Protein AF-A0A7K0K081-F1 (afdb_monomer_lite)

Foldseek 3Di:
DVVLVVLVVVVVVVVVVCVVVVVVVCPVVVVVCVVVVNDDPPPDQAEADVSLVVVLVVCVVVLVLVVSLVSLVVCVVVRHDDPSVVSNVVSVVSVVVVD

Sequence (99 aa):
MECARLQIEMEAKARRAFKREFDSIKSVTIERMRAEGEWNPGVFKLPEHHGYKRMAIVLEKEKRYGDALKVIREARRKGWNGDWDKREERIEKRLAKTK

Organism: NCBI:txid2652278

Structure (mmCIF, N/CA/C/O backbone):
data_AF-A0A7K0K081-F1
#
_entry.id   AF-A0A7K0K081-F1
#
loop_
_atom_site.group_PDB
_atom_site.id
_atom_site.type_symbol
_atom_site.label_atom_id
_atom_site.label_alt_id
_atom_site.label_comp_id
_atom_site.label_asym_id
_atom_site.label_entity_id
_atom_site.label_seq_id
_atom_site.pdbx_PDB_ins_code
_atom_site.Cartn_x
_atom_site.Cartn_y
_atom_site.Cartn_z
_atom_site.occupancy
_atom_site.B_iso_or_equiv
_atom_site.auth_seq_id
_atom_site.auth_comp_id
_atom_site.auth_asym_id
_atom_site.auth_atom_id
_atom_site.pdbx_PDB_model_num
ATOM 1 N N . MET A 1 1 ? -7.421 13.687 2.282 1.00 55.31 1 MET A N 1
ATOM 2 C CA . MET A 1 1 ? -7.776 12.522 1.432 1.00 55.31 1 MET A CA 1
ATOM 3 C C . MET A 1 1 ? -7.637 12.814 -0.063 1.00 55.31 1 MET A C 1
ATOM 5 O O . MET A 1 1 ? -7.245 11.918 -0.800 1.00 55.31 1 MET A O 1
ATOM 9 N N . GLU A 1 2 ? -7.888 14.045 -0.516 1.00 58.47 2 GLU A N 1
ATOM 10 C CA . GLU A 1 2 ? -7.784 14.440 -1.931 1.00 58.47 2 GLU A CA 1
ATOM 11 C C . GLU A 1 2 ? -6.362 14.299 -2.517 1.00 58.47 2 GLU A C 1
ATOM 13 O O . GLU A 1 2 ? -6.194 13.677 -3.560 1.00 58.47 2 GLU A O 1
ATOM 18 N N . CYS A 1 3 ? -5.315 14.708 -1.784 1.00 55.50 3 CYS A N 1
ATOM 19 C CA . CYS A 1 3 ? -3.919 14.526 -2.218 1.00 55.50 3 CYS A CA 1
ATOM 20 C C . CYS A 1 3 ? -3.509 13.057 -2.420 1.00 55.50 3 CYS A C 1
ATOM 22 O O . CYS A 1 3 ? -2.682 12.765 -3.277 1.00 55.50 3 CYS A O 1
ATOM 24 N N . ALA A 1 4 ? -4.077 12.125 -1.645 1.00 52.62 4 ALA A N 1
ATOM 25 C CA . ALA A 1 4 ? -3.786 10.698 -1.790 1.00 52.62 4 ALA A CA 1
ATOM 26 C C . ALA A 1 4 ? -4.469 10.114 -3.038 1.00 52.62 4 ALA A C 1
ATOM 28 O O . ALA A 1 4 ? -3.879 9.288 -3.725 1.00 52.62 4 ALA A O 1
ATOM 29 N N . ARG A 1 5 ? -5.677 10.591 -3.377 1.00 55.69 5 ARG A N 1
ATOM 30 C CA . ARG A 1 5 ? -6.352 10.253 -4.641 1.00 55.69 5 ARG A CA 1
ATOM 31 C C . ARG A 1 5 ? -5.616 10.817 -5.853 1.00 55.69 5 ARG A C 1
ATOM 33 O O . ARG A 1 5 ? -5.387 10.074 -6.800 1.00 55.69 5 ARG A O 1
ATOM 40 N N . LEU A 1 6 ? -5.182 12.076 -5.788 1.00 58.38 6 LEU A N 1
ATOM 41 C CA . LEU A 1 6 ? -4.362 12.699 -6.832 1.00 58.38 6 LEU A CA 1
ATOM 42 C C . LEU A 1 6 ? -3.027 11.965 -7.012 1.00 58.38 6 LEU A C 1
ATOM 44 O O . LEU A 1 6 ? -2.600 11.734 -8.140 1.00 58.38 6 LEU A O 1
ATOM 48 N N . GLN A 1 7 ? -2.401 11.519 -5.916 1.00 55.72 7 GLN A N 1
ATOM 49 C CA . GLN A 1 7 ? -1.217 10.663 -5.992 1.00 55.72 7 GLN A CA 1
ATOM 50 C C . GLN A 1 7 ? -1.502 9.357 -6.731 1.00 55.72 7 GLN A C 1
ATOM 52 O O . GLN A 1 7 ? -0.673 8.999 -7.557 1.00 55.72 7 GLN A O 1
ATOM 57 N N . ILE A 1 8 ? -2.661 8.717 -6.506 1.00 61.94 8 ILE A N 1
ATOM 58 C CA . ILE A 1 8 ? -3.068 7.478 -7.193 1.00 61.94 8 ILE A CA 1
ATOM 59 C C . ILE A 1 8 ? -3.319 7.692 -8.687 1.00 61.94 8 ILE A C 1
ATOM 61 O O . ILE A 1 8 ? -2.971 6.860 -9.522 1.00 61.94 8 ILE A O 1
ATOM 65 N N . GLU A 1 9 ? -3.902 8.827 -9.052 1.00 64.12 9 GLU A N 1
ATOM 66 C CA . GLU A 1 9 ? -4.166 9.173 -10.446 1.00 64.12 9 GLU A CA 1
ATOM 67 C C . GLU A 1 9 ? -2.871 9.453 -11.225 1.00 64.12 9 GLU A C 1
ATOM 69 O O . GLU A 1 9 ? -2.706 9.006 -12.368 1.00 64.12 9 GLU A O 1
ATOM 74 N N . MET A 1 10 ? -1.891 10.093 -10.577 1.00 61.72 10 MET A N 1
ATOM 75 C CA . MET A 1 10 ? -0.550 10.237 -11.143 1.00 61.72 10 MET A CA 1
ATOM 76 C C . MET A 1 10 ? 0.156 8.883 -11.353 1.00 61.72 10 MET A C 1
ATOM 78 O O . MET A 1 10 ? 1.000 8.783 -12.245 1.00 61.72 10 MET A O 1
ATOM 82 N N . GLU A 1 11 ? -0.218 7.817 -10.630 1.00 59.78 11 GLU A N 1
ATOM 83 C CA . GLU A 1 11 ? 0.393 6.478 -10.748 1.00 59.78 11 GLU A CA 1
ATOM 84 C C . GLU A 1 11 ? 0.190 5.842 -12.119 1.00 59.78 11 GLU A C 1
ATOM 86 O O . GLU A 1 11 ? 1.057 5.106 -12.583 1.00 59.78 11 GLU A O 1
ATOM 91 N N . ALA A 1 12 ? -0.937 6.095 -12.792 1.00 61.72 12 ALA A N 1
ATOM 92 C CA . ALA A 1 12 ? -1.177 5.537 -14.122 1.00 61.72 12 ALA A CA 1
ATOM 93 C C . ALA A 1 12 ? -0.211 6.142 -15.150 1.00 61.72 12 ALA A C 1
ATOM 95 O O . ALA A 1 12 ? 0.307 5.433 -16.019 1.00 61.72 12 ALA A O 1
ATOM 96 N N . LYS A 1 13 ? 0.067 7.444 -15.017 1.00 61.72 13 LYS A N 1
ATOM 97 C CA . LYS A 1 13 ? 1.047 8.160 -15.841 1.00 61.72 13 LYS A CA 1
ATOM 98 C C . LYS A 1 13 ? 2.473 7.749 -15.470 1.00 61.72 13 LYS A C 1
ATOM 100 O O . LYS A 1 13 ? 3.227 7.387 -16.368 1.00 61.72 13 LYS A O 1
ATOM 105 N N . ALA A 1 14 ? 2.805 7.687 -14.179 1.00 59.88 14 ALA A N 1
ATOM 106 C CA . ALA A 1 14 ? 4.118 7.259 -13.694 1.00 59.88 14 ALA A CA 1
ATOM 107 C C . ALA A 1 14 ? 4.434 5.799 -14.060 1.00 59.88 14 ALA A C 1
ATOM 109 O O . ALA A 1 14 ? 5.525 5.514 -14.536 1.00 59.88 14 ALA A O 1
ATOM 110 N N . ARG A 1 15 ? 3.470 4.872 -13.951 1.00 65.94 15 ARG A N 1
ATOM 111 C CA . ARG A 1 15 ? 3.617 3.480 -14.411 1.00 65.94 15 ARG A CA 1
ATOM 112 C C . ARG A 1 15 ? 3.883 3.411 -15.906 1.00 65.94 15 ARG A C 1
ATOM 114 O O . ARG A 1 15 ? 4.715 2.617 -16.327 1.00 65.94 15 ARG A O 1
ATOM 121 N N . ARG A 1 16 ? 3.152 4.184 -16.715 1.00 62.16 16 ARG A N 1
ATOM 122 C CA . ARG A 1 16 ? 3.355 4.207 -18.170 1.00 62.16 16 ARG A CA 1
ATOM 123 C C . ARG A 1 16 ? 4.726 4.778 -18.521 1.00 62.16 16 ARG A C 1
ATOM 125 O O . ARG A 1 16 ? 5.396 4.179 -19.348 1.00 62.16 16 ARG A O 1
ATOM 132 N N . ALA A 1 17 ? 5.145 5.866 -17.875 1.00 59.88 17 ALA A N 1
ATOM 133 C CA . ALA A 1 17 ? 6.462 6.469 -18.070 1.00 59.88 17 ALA A CA 1
ATOM 134 C C . ALA A 1 17 ? 7.588 5.511 -17.654 1.00 59.88 17 ALA A C 1
ATOM 136 O O . ALA A 1 17 ? 8.443 5.195 -18.471 1.00 59.88 17 ALA A O 1
ATOM 137 N N . PHE A 1 18 ? 7.504 4.936 -16.452 1.00 62.00 18 PHE A N 1
ATOM 138 C CA . PHE A 1 18 ? 8.502 4.002 -15.934 1.00 62.00 18 PHE A CA 1
ATOM 139 C C . PHE A 1 18 ? 8.550 2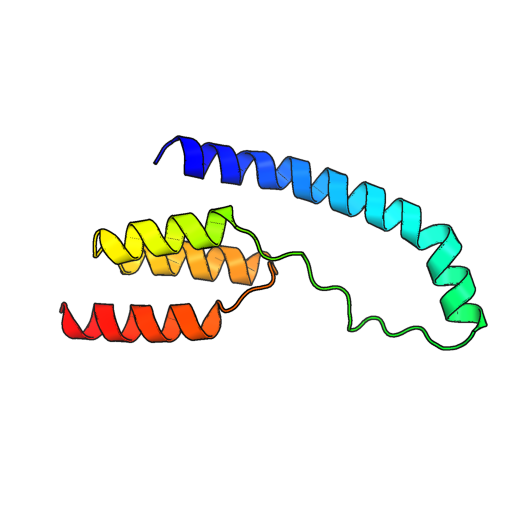.706 -16.743 1.00 62.00 18 PHE A C 1
ATOM 141 O O . PHE A 1 18 ? 9.624 2.209 -17.047 1.00 62.00 18 PHE A O 1
ATOM 148 N N . LYS A 1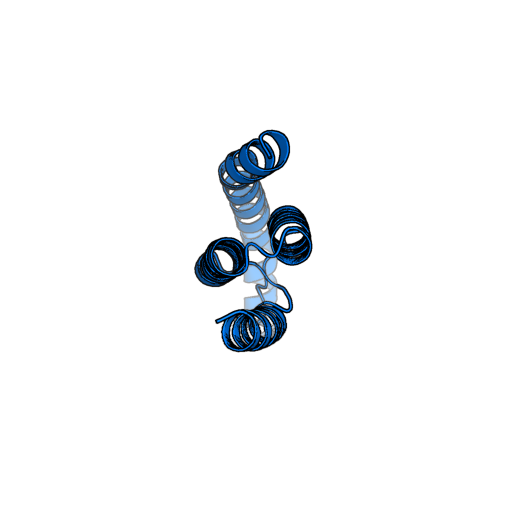 19 ? 7.394 2.172 -17.163 1.00 62.44 19 LYS A N 1
ATOM 149 C CA . LYS A 1 19 ? 7.347 1.025 -18.075 1.00 62.44 19 LYS A CA 1
ATOM 150 C C . LYS A 1 19 ? 8.008 1.364 -19.412 1.00 62.44 19 LYS A C 1
ATOM 152 O O . LYS A 1 19 ? 8.743 0.539 -19.923 1.00 62.44 19 LYS A O 1
ATOM 157 N N . ARG A 1 20 ? 7.786 2.563 -19.955 1.00 59.38 20 ARG A N 1
ATOM 158 C CA . ARG A 1 20 ? 8.336 2.994 -21.249 1.00 59.38 20 ARG A CA 1
ATOM 159 C C . ARG A 1 20 ? 9.848 3.227 -21.195 1.00 59.38 20 ARG A C 1
ATOM 161 O O . ARG A 1 20 ? 10.551 2.772 -22.088 1.00 59.38 20 ARG A O 1
ATOM 168 N N . GLU A 1 21 ? 10.346 3.872 -20.143 1.00 55.31 21 GLU A N 1
ATOM 169 C CA . GLU A 1 21 ? 11.785 4.034 -19.887 1.00 55.31 21 GLU A CA 1
ATOM 170 C C . GLU A 1 21 ? 12.457 2.683 -19.633 1.00 55.31 21 GLU A C 1
ATOM 172 O O . GLU A 1 21 ? 13.501 2.386 -20.207 1.00 55.31 21 GLU A O 1
ATOM 177 N N . PHE A 1 22 ? 11.822 1.816 -18.845 1.00 55.66 22 PHE A N 1
ATOM 178 C CA . PHE A 1 22 ? 12.331 0.480 -18.571 1.00 55.66 22 PHE A CA 1
ATOM 179 C C . PHE A 1 22 ? 12.323 -0.416 -19.818 1.00 55.66 22 PHE A C 1
ATOM 181 O O . PHE A 1 22 ? 13.306 -1.101 -20.079 1.00 55.66 22 PHE A O 1
ATOM 188 N N . ASP A 1 23 ? 11.263 -0.377 -20.630 1.00 55.50 23 ASP A N 1
ATOM 189 C CA . ASP A 1 23 ? 11.182 -1.082 -21.916 1.00 55.50 23 ASP A CA 1
ATOM 190 C C . ASP A 1 23 ? 12.235 -0.549 -22.915 1.00 55.50 23 ASP A C 1
ATOM 192 O O . ASP A 1 23 ? 12.780 -1.325 -23.696 1.00 55.50 23 ASP A O 1
ATOM 196 N N . SER A 1 24 ? 12.601 0.738 -22.837 1.00 53.84 24 SER A N 1
ATOM 197 C CA . SER A 1 24 ? 13.697 1.331 -23.619 1.00 53.84 24 SER A CA 1
ATOM 198 C C . SER A 1 24 ? 15.078 0.834 -23.164 1.00 53.84 24 SER A C 1
ATOM 200 O O . SER A 1 24 ? 15.887 0.428 -23.999 1.00 53.84 24 SER A O 1
ATOM 202 N N . ILE A 1 25 ? 15.338 0.803 -21.849 1.00 53.34 25 ILE A N 1
ATOM 203 C CA . ILE A 1 25 ? 16.589 0.300 -21.235 1.00 53.34 25 ILE A CA 1
ATOM 204 C C . ILE A 1 25 ? 16.774 -1.209 -21.490 1.00 53.34 25 ILE A C 1
ATOM 206 O O . ILE A 1 25 ? 17.896 -1.709 -21.626 1.00 53.34 25 ILE A O 1
ATOM 210 N N . LYS A 1 26 ? 15.662 -1.941 -21.600 1.00 53.59 26 LYS A N 1
ATOM 211 C CA . LYS A 1 26 ? 15.621 -3.383 -21.850 1.00 53.59 26 LYS A CA 1
ATOM 212 C C . LYS A 1 26 ? 16.126 -3.816 -23.223 1.00 53.59 26 LYS A C 1
ATOM 214 O O . LYS A 1 26 ? 16.554 -4.956 -23.322 1.00 53.59 26 LYS A O 1
ATOM 219 N N . SER A 1 27 ? 16.098 -2.979 -24.258 1.00 50.75 27 SER A N 1
ATOM 220 C CA . SER A 1 27 ? 16.496 -3.419 -25.608 1.00 50.75 27 SER A CA 1
ATOM 221 C C . SER A 1 27 ? 17.981 -3.800 -25.679 1.00 50.75 27 SER A C 1
ATOM 223 O O . SER A 1 27 ? 18.314 -4.935 -25.996 1.00 50.75 27 SER A O 1
ATOM 225 N N . VAL A 1 28 ? 18.867 -2.901 -25.255 1.00 52.47 28 VAL A N 1
ATOM 226 C CA . VAL A 1 28 ? 20.323 -3.115 -25.327 1.00 52.47 28 VAL A CA 1
ATOM 227 C C . VAL A 1 28 ? 20.826 -4.051 -24.218 1.00 52.47 28 VAL A C 1
ATOM 229 O O . VAL A 1 28 ? 21.751 -4.835 -24.415 1.00 52.47 28 VAL A O 1
ATOM 232 N N . THR A 1 29 ? 20.201 -4.008 -23.038 1.00 52.81 29 THR A N 1
ATOM 233 C CA . THR A 1 29 ? 20.691 -4.735 -21.854 1.00 52.81 29 THR A CA 1
ATOM 234 C C . THR A 1 29 ? 20.211 -6.191 -21.815 1.00 52.81 29 THR A C 1
ATOM 236 O O . THR A 1 29 ? 20.966 -7.068 -21.401 1.00 52.81 29 THR A O 1
ATOM 239 N N . ILE A 1 30 ? 18.986 -6.488 -22.282 1.00 55.00 30 ILE A N 1
ATOM 240 C CA . ILE A 1 30 ? 18.472 -7.870 -22.331 1.00 55.00 30 ILE A CA 1
ATOM 241 C C . ILE A 1 30 ? 19.186 -8.687 -23.406 1.00 55.00 30 ILE A C 1
ATOM 243 O O . ILE A 1 30 ? 19.439 -9.863 -23.170 1.00 55.00 30 ILE A O 1
ATOM 247 N N . GLU A 1 31 ? 19.511 -8.109 -24.564 1.00 60.84 31 GLU A N 1
ATOM 248 C CA . GLU A 1 31 ? 20.266 -8.825 -25.603 1.00 60.84 31 GLU A CA 1
ATOM 249 C C . GLU A 1 31 ? 21.640 -9.262 -25.089 1.00 60.84 31 GLU A C 1
ATOM 251 O O . GLU A 1 31 ? 22.020 -10.419 -25.262 1.00 60.84 31 GLU A O 1
ATOM 256 N N . ARG A 1 32 ? 22.322 -8.381 -24.350 1.00 59.50 32 ARG A N 1
ATOM 257 C CA . ARG A 1 32 ? 23.598 -8.684 -23.698 1.00 59.50 32 ARG A CA 1
ATOM 258 C C . ARG A 1 32 ? 23.465 -9.749 -22.603 1.00 59.50 32 ARG A C 1
ATOM 260 O O . ARG A 1 32 ? 24.193 -10.731 -22.626 1.00 59.50 32 ARG A O 1
ATOM 267 N N . MET A 1 33 ? 22.477 -9.625 -21.713 1.00 62.16 33 MET A N 1
ATOM 268 C CA . MET A 1 33 ? 22.211 -10.616 -20.654 1.00 62.16 33 MET A CA 1
ATOM 269 C C . MET A 1 33 ? 21.764 -11.983 -21.200 1.00 62.16 33 MET A C 1
ATOM 271 O O . MET A 1 33 ? 22.058 -13.014 -20.601 1.00 62.16 33 MET A O 1
ATOM 275 N N . ARG A 1 34 ? 21.049 -12.016 -22.336 1.00 60.38 34 ARG A N 1
ATOM 276 C CA . ARG A 1 34 ? 20.715 -13.258 -23.056 1.00 60.38 34 ARG A CA 1
ATOM 277 C C . ARG A 1 34 ? 21.957 -13.898 -23.670 1.00 60.38 34 ARG A C 1
ATOM 279 O O . ARG A 1 34 ? 22.070 -15.116 -23.617 1.00 60.38 34 ARG A O 1
ATOM 286 N N . ALA A 1 35 ? 22.864 -13.094 -24.229 1.00 65.31 35 ALA A N 1
ATOM 287 C CA . ALA A 1 35 ? 24.131 -13.569 -24.783 1.00 65.31 35 ALA A CA 1
ATOM 288 C C . ALA A 1 35 ? 25.084 -14.101 -23.697 1.00 65.31 35 ALA A C 1
ATOM 290 O O . ALA A 1 35 ? 25.778 -15.085 -23.924 1.00 65.31 35 ALA A O 1
ATOM 291 N N . GLU A 1 36 ? 25.075 -13.490 -22.511 1.00 69.12 36 GLU A N 1
ATOM 292 C CA . GLU A 1 36 ? 25.889 -13.883 -21.350 1.00 69.12 36 GLU A CA 1
ATOM 293 C C . GLU A 1 36 ? 25.248 -15.022 -20.520 1.00 69.12 36 GLU A C 1
ATOM 295 O O . GLU A 1 36 ? 25.867 -15.541 -19.597 1.00 69.12 36 GLU A O 1
ATOM 300 N N . GLY A 1 37 ? 24.028 -15.465 -20.859 1.00 61.16 37 GLY A N 1
ATOM 301 C CA . GLY A 1 37 ? 23.359 -16.612 -20.223 1.00 61.16 37 GLY A CA 1
ATOM 302 C C . GLY A 1 37 ? 22.753 -16.342 -18.838 1.00 61.16 37 GLY A C 1
ATOM 303 O O . GLY A 1 37 ? 22.181 -17.247 -18.234 1.00 61.16 37 GLY A O 1
ATOM 304 N N . GLU A 1 38 ? 22.805 -15.103 -18.348 1.00 55.91 38 GLU A N 1
ATOM 305 C CA . GLU A 1 38 ? 22.350 -14.699 -17.007 1.00 55.91 38 GLU A CA 1
ATOM 306 C C . GLU A 1 38 ? 20.930 -14.096 -16.991 1.00 55.91 38 GLU A C 1
ATOM 308 O O . GLU A 1 38 ? 20.566 -13.303 -16.117 1.00 55.91 38 GLU A O 1
ATOM 313 N N . TRP A 1 39 ? 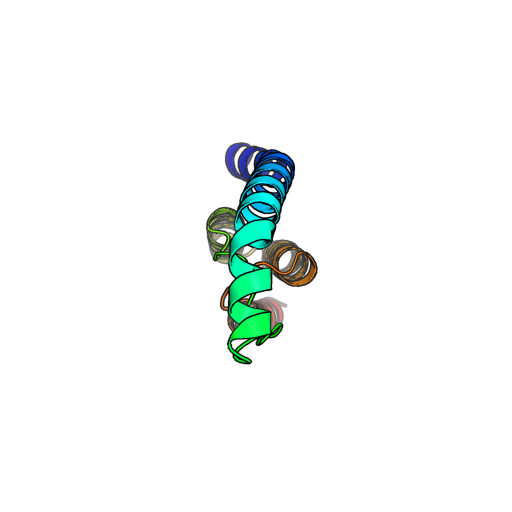20.078 -14.434 -17.962 1.00 53.00 39 TRP A N 1
ATOM 314 C CA . TRP A 1 39 ? 18.720 -13.893 -17.983 1.00 53.00 39 TRP A CA 1
ATOM 315 C C . TRP A 1 39 ? 17.816 -14.580 -16.949 1.00 53.00 39 TRP A C 1
ATOM 317 O O . TRP A 1 39 ? 17.301 -15.674 -17.177 1.00 53.00 39 TRP A O 1
ATOM 327 N N . ASN A 1 40 ? 17.555 -13.893 -15.833 1.00 56.84 40 ASN A N 1
ATOM 328 C CA . ASN A 1 40 ? 16.518 -14.276 -14.876 1.00 56.84 40 ASN A CA 1
ATOM 329 C C . ASN A 1 40 ? 15.289 -13.343 -14.986 1.00 56.84 40 ASN A C 1
ATOM 331 O O . ASN A 1 40 ? 15.303 -12.233 -14.443 1.00 56.84 40 ASN A O 1
ATOM 335 N N . PRO A 1 41 ? 14.183 -13.774 -15.624 1.00 53.25 41 PRO A N 1
ATOM 336 C CA . PRO A 1 41 ? 12.946 -12.989 -15.700 1.00 53.25 41 PRO 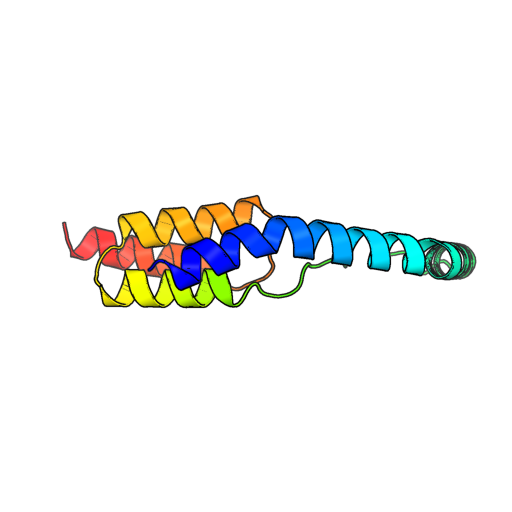A CA 1
ATOM 337 C C . PRO A 1 41 ? 12.286 -12.744 -14.337 1.00 53.25 41 PRO A C 1
ATOM 339 O O . PRO A 1 41 ? 11.395 -11.900 -14.232 1.00 53.25 41 PRO A O 1
ATOM 342 N N . GLY A 1 42 ? 12.698 -13.474 -13.296 1.00 52.91 42 GLY A N 1
ATOM 343 C CA . GLY A 1 42 ? 12.063 -13.490 -11.981 1.00 52.91 42 GLY A CA 1
ATOM 344 C C . GLY A 1 42 ? 12.333 -12.279 -11.083 1.00 52.91 42 GLY A C 1
ATOM 345 O O . GLY A 1 42 ? 11.768 -12.215 -9.993 1.00 52.91 42 GLY A O 1
ATOM 346 N N . VAL A 1 43 ? 13.165 -11.313 -11.492 1.00 54.59 43 VAL A N 1
ATOM 347 C CA . VAL A 1 43 ? 13.616 -10.220 -10.598 1.00 54.59 43 VAL A CA 1
ATOM 348 C C . VAL A 1 43 ? 13.080 -8.836 -10.986 1.00 54.59 43 VAL A C 1
ATOM 350 O O . VAL A 1 43 ? 13.562 -7.822 -10.488 1.00 54.59 43 VAL A O 1
ATOM 353 N N . PHE A 1 44 ? 12.043 -8.739 -11.827 1.00 55.25 44 PHE A N 1
ATOM 354 C CA . PHE A 1 44 ? 11.366 -7.452 -12.018 1.00 55.25 44 PHE A CA 1
ATOM 355 C C . PHE A 1 44 ? 10.337 -7.204 -10.910 1.00 55.25 44 PHE A C 1
ATOM 357 O O . PHE A 1 44 ? 9.182 -7.622 -11.003 1.00 55.25 44 PHE A O 1
ATOM 364 N N . LYS A 1 45 ? 10.755 -6.504 -9.851 1.00 63.84 45 LYS A N 1
ATOM 365 C CA . LYS A 1 45 ? 9.858 -5.991 -8.808 1.00 63.84 45 LYS A CA 1
ATOM 366 C C . LYS A 1 45 ? 9.666 -4.493 -9.018 1.00 63.84 45 LYS A C 1
ATOM 368 O O . LYS A 1 45 ? 10.641 -3.748 -9.052 1.00 63.84 45 LYS A O 1
ATOM 373 N N . LEU A 1 46 ? 8.414 -4.047 -9.146 1.00 68.62 46 LEU A N 1
ATOM 374 C CA . LEU A 1 46 ? 8.104 -2.614 -9.105 1.00 68.62 46 LEU A CA 1
ATOM 375 C C . LEU A 1 46 ? 8.616 -2.014 -7.782 1.00 68.62 46 LEU A C 1
ATOM 377 O O . LEU A 1 46 ? 8.677 -2.733 -6.785 1.00 68.62 46 LEU A O 1
ATOM 381 N N . PRO A 1 47 ? 8.975 -0.723 -7.724 1.00 73.62 47 PRO A N 1
ATOM 382 C CA . PRO A 1 47 ? 9.329 -0.092 -6.456 1.00 73.62 47 PRO A CA 1
ATOM 383 C C . PRO A 1 47 ? 8.155 -0.135 -5.462 1.00 73.62 47 PRO A C 1
ATOM 385 O O . PRO A 1 47 ? 6.997 -0.336 -5.841 1.00 73.62 47 PRO A O 1
ATOM 388 N N . GLU A 1 48 ? 8.446 0.049 -4.173 1.00 70.81 48 GLU A N 1
ATOM 389 C CA . GLU A 1 48 ? 7.396 0.180 -3.161 1.00 70.81 48 GLU A CA 1
ATOM 390 C C . GLU A 1 48 ? 6.585 1.459 -3.410 1.00 70.81 48 GLU A C 1
ATOM 392 O O . GLU A 1 48 ? 7.140 2.551 -3.545 1.00 70.81 48 GLU A O 1
ATOM 397 N N . HIS A 1 49 ? 5.255 1.345 -3.456 1.00 76.19 49 HIS A N 1
ATOM 398 C CA . HIS A 1 49 ? 4.409 2.511 -3.690 1.00 76.19 49 HIS A CA 1
ATOM 399 C C . HIS A 1 49 ? 4.096 3.253 -2.384 1.00 76.19 49 HIS A C 1
ATOM 401 O O . HIS A 1 49 ? 3.150 2.921 -1.658 1.00 76.19 49 HIS A O 1
ATOM 407 N N . HIS A 1 50 ? 4.872 4.299 -2.087 1.00 75.06 50 HIS A N 1
ATOM 408 C CA . HIS A 1 50 ? 4.728 5.085 -0.856 1.00 75.06 50 HIS A CA 1
ATOM 409 C C . HIS A 1 50 ? 3.320 5.676 -0.660 1.00 75.06 50 HIS A C 1
ATOM 411 O O . HIS A 1 50 ? 2.866 5.777 0.481 1.00 75.06 50 HIS A O 1
ATOM 417 N N . GLY A 1 51 ? 2.602 6.020 -1.736 1.00 76.38 51 GLY A N 1
ATOM 418 C CA . GLY A 1 51 ? 1.223 6.523 -1.662 1.00 76.38 51 GLY A CA 1
ATOM 419 C C . GLY A 1 51 ? 0.248 5.495 -1.078 1.00 76.38 51 GLY A C 1
ATOM 420 O O . GLY A 1 51 ? -0.463 5.794 -0.116 1.00 76.38 51 GLY A O 1
ATOM 421 N N . TYR A 1 52 ? 0.298 4.251 -1.571 1.00 81.62 52 TYR A N 1
ATOM 422 C CA . TYR A 1 52 ? -0.516 3.140 -1.062 1.00 81.62 52 TYR A CA 1
ATOM 423 C C . TYR A 1 52 ? -0.218 2.863 0.411 1.00 81.62 52 TYR A C 1
ATOM 425 O O . TYR A 1 52 ? -1.131 2.729 1.227 1.00 81.62 52 TYR A O 1
ATOM 433 N N . LYS A 1 53 ? 1.068 2.861 0.775 1.00 82.44 53 LYS A N 1
ATOM 434 C CA . LYS A 1 53 ? 1.515 2.676 2.158 1.00 82.44 53 LYS A CA 1
ATOM 435 C C . LYS A 1 53 ? 1.018 3.778 3.086 1.00 82.44 53 LYS A C 1
ATOM 437 O O . LYS A 1 53 ? 0.483 3.473 4.151 1.00 82.44 53 LYS A O 1
ATOM 442 N N . ARG A 1 54 ? 1.165 5.050 2.701 1.00 83.88 54 ARG A N 1
ATOM 443 C CA . ARG A 1 54 ? 0.692 6.184 3.512 1.00 83.88 54 ARG A CA 1
ATOM 444 C C . ARG A 1 54 ? -0.824 6.164 3.656 1.00 83.88 54 ARG A C 1
ATOM 446 O O . ARG A 1 54 ? -1.309 6.349 4.768 1.00 83.88 54 ARG A O 1
ATOM 453 N N . MET A 1 55 ? -1.560 5.881 2.582 1.00 85.19 55 MET A N 1
ATOM 454 C CA . MET A 1 55 ? -3.019 5.809 2.633 1.00 85.19 55 MET A CA 1
ATOM 455 C C . MET A 1 55 ? -3.502 4.666 3.533 1.00 85.19 55 MET A C 1
ATOM 457 O O . MET A 1 55 ? -4.364 4.889 4.379 1.00 85.19 55 MET A O 1
ATOM 461 N N . ALA A 1 56 ? -2.892 3.481 3.437 1.00 86.50 56 ALA A N 1
ATOM 462 C CA . ALA A 1 56 ? -3.191 2.371 4.339 1.00 86.50 56 ALA A CA 1
ATOM 463 C C . ALA A 1 56 ? -2.914 2.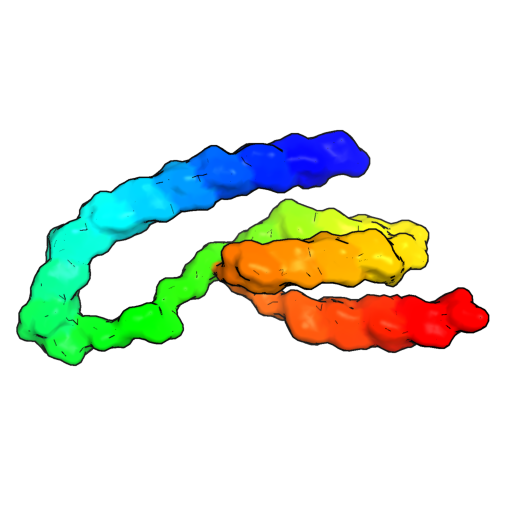727 5.814 1.00 86.50 56 ALA A C 1
ATOM 465 O O . ALA A 1 56 ? -3.740 2.432 6.672 1.00 86.50 56 ALA A O 1
ATOM 466 N N . ILE A 1 57 ? -1.799 3.412 6.113 1.00 86.81 57 ILE A N 1
ATOM 467 C CA . ILE A 1 57 ? -1.464 3.864 7.479 1.00 86.81 57 ILE A CA 1
ATOM 468 C C . ILE A 1 57 ? -2.494 4.867 8.011 1.00 86.81 57 ILE A C 1
ATOM 470 O O . ILE A 1 57 ? -2.894 4.767 9.169 1.00 86.81 57 ILE A O 1
ATOM 474 N N . VAL A 1 58 ? -2.911 5.839 7.196 1.00 87.75 58 VAL A N 1
ATOM 475 C CA . VAL A 1 58 ? -3.912 6.841 7.600 1.00 87.75 58 VAL A CA 1
ATOM 476 C C . VAL A 1 58 ? -5.249 6.166 7.900 1.00 87.75 58 VAL A C 1
ATOM 478 O O . VAL A 1 58 ? -5.794 6.367 8.980 1.00 87.75 58 VAL A O 1
ATOM 481 N N . LEU A 1 59 ? -5.725 5.291 7.012 1.00 87.75 59 LEU A N 1
ATOM 482 C CA . LEU A 1 59 ? -6.978 4.557 7.211 1.00 87.75 59 LEU A CA 1
ATOM 483 C C . LEU A 1 59 ? -6.920 3.624 8.433 1.00 87.75 59 LEU A C 1
ATOM 485 O O . LEU A 1 59 ? -7.897 3.512 9.170 1.00 87.75 59 LEU A O 1
ATOM 489 N N . GLU A 1 60 ? -5.768 2.996 8.695 1.00 87.50 60 GLU A N 1
ATOM 490 C CA . GLU A 1 60 ? -5.542 2.185 9.900 1.00 87.50 60 GLU A CA 1
ATOM 491 C C . GLU A 1 60 ? -5.589 3.040 11.183 1.00 87.50 60 GLU A C 1
ATOM 493 O O . GLU A 1 60 ? -6.164 2.601 12.182 1.00 87.50 60 GLU A O 1
ATOM 498 N N . LYS A 1 61 ? -5.031 4.262 11.160 1.00 87.56 61 LYS A N 1
ATOM 499 C CA . LYS A 1 61 ? -5.099 5.229 12.275 1.00 87.56 61 LYS A CA 1
ATOM 500 C C . LYS A 1 61 ? -6.516 5.756 12.509 1.00 87.56 61 LYS A C 1
ATOM 502 O O . LYS A 1 61 ? -6.919 5.903 13.657 1.00 87.56 61 LYS A O 1
ATOM 507 N N . GLU A 1 62 ? -7.281 5.972 11.443 1.00 89.88 62 GLU A N 1
ATOM 508 C CA . GLU A 1 62 ? -8.697 6.362 11.496 1.00 89.88 62 GLU A CA 1
ATOM 509 C C . GLU A 1 62 ? -9.630 5.198 11.890 1.00 89.88 62 GLU A C 1
ATOM 511 O O . GLU A 1 62 ? -10.845 5.366 11.907 1.00 89.88 62 GLU A O 1
ATOM 516 N N . LYS A 1 63 ? -9.089 4.004 12.192 1.00 90.19 63 LYS A N 1
ATOM 517 C CA . LYS A 1 63 ? -9.846 2.766 12.476 1.00 90.19 63 LYS A CA 1
ATOM 518 C C . LYS A 1 63 ? -10.780 2.331 11.337 1.00 90.19 63 LYS A C 1
ATOM 520 O O . LYS A 1 63 ? -11.654 1.485 11.515 1.00 90.19 63 LYS A O 1
ATOM 525 N N . ARG A 1 64 ? -10.558 2.841 10.125 1.00 89.38 64 ARG A N 1
ATOM 526 C CA . ARG A 1 64 ? -11.294 2.486 8.906 1.00 89.38 64 ARG A CA 1
ATOM 527 C C . ARG A 1 64 ? -10.684 1.247 8.261 1.00 89.38 64 ARG A C 1
ATOM 529 O O . ARG A 1 64 ? -10.203 1.274 7.127 1.00 89.38 64 ARG A O 1
ATOM 536 N N . TYR A 1 65 ? -10.688 0.142 8.998 1.00 90.25 65 TYR A N 1
ATOM 537 C CA . TYR A 1 65 ? -9.986 -1.083 8.609 1.00 90.25 65 TYR A CA 1
ATOM 538 C C . TYR A 1 65 ? -10.484 -1.670 7.278 1.00 90.25 65 TYR A C 1
ATOM 540 O O . TYR A 1 65 ? -9.677 -2.129 6.473 1.00 90.25 65 TYR A O 1
ATOM 548 N N . GLY A 1 66 ? -11.789 -1.585 6.995 1.00 88.50 66 GLY A N 1
ATOM 549 C CA . GLY A 1 66 ? -12.354 -2.046 5.722 1.00 88.50 66 GLY A CA 1
ATOM 550 C C . GLY A 1 66 ? -11.830 -1.274 4.507 1.00 88.50 66 GLY A C 1
ATOM 551 O O . GLY A 1 66 ? -11.524 -1.871 3.475 1.00 88.50 66 GLY A O 1
ATOM 552 N N . ASP A 1 67 ? -11.660 0.043 4.631 1.00 86.94 67 ASP A N 1
ATOM 553 C CA . ASP A 1 67 ? -11.101 0.861 3.552 1.00 86.94 67 ASP A CA 1
ATOM 554 C C . ASP A 1 67 ? -9.592 0.640 3.412 1.00 86.94 67 ASP A C 1
ATOM 556 O O . ASP A 1 67 ? -9.087 0.555 2.294 1.00 86.94 67 ASP A O 1
ATOM 560 N N . ALA A 1 68 ? -8.874 0.457 4.524 1.00 89.31 68 ALA A N 1
ATOM 561 C CA . ALA A 1 68 ? -7.451 0.128 4.493 1.00 89.31 68 ALA A CA 1
ATOM 562 C C . ALA A 1 68 ? -7.176 -1.202 3.758 1.00 89.31 68 ALA A C 1
ATOM 564 O O . ALA A 1 68 ? -6.224 -1.293 2.982 1.00 89.31 68 ALA A O 1
ATOM 565 N N . LEU A 1 69 ? -8.045 -2.207 3.929 1.00 92.06 69 LEU A N 1
ATOM 566 C CA . LEU A 1 69 ? -7.956 -3.479 3.203 1.00 92.06 69 LEU A CA 1
ATOM 567 C C . LEU A 1 69 ? -8.155 -3.313 1.696 1.00 92.06 69 LEU A C 1
ATOM 569 O O . LEU A 1 69 ? -7.400 -3.894 0.918 1.00 92.06 69 LEU A O 1
ATOM 573 N N . LYS A 1 70 ? -9.125 -2.495 1.265 1.00 91.00 70 LYS A N 1
ATOM 574 C CA . LYS A 1 70 ? -9.339 -2.213 -0.168 1.00 91.00 70 LYS A CA 1
ATOM 575 C C . LYS A 1 70 ? -8.074 -1.641 -0.810 1.00 91.00 70 LYS A C 1
ATOM 577 O O . LYS A 1 70 ? -7.673 -2.089 -1.880 1.00 91.00 70 LYS A O 1
ATOM 582 N N . VAL A 1 71 ? -7.423 -0.709 -0.119 1.00 88.31 71 VAL A N 1
ATOM 583 C CA . VAL A 1 71 ? -6.190 -0.044 -0.561 1.00 88.31 71 VAL A CA 1
ATOM 584 C C . VAL A 1 71 ? -5.026 -1.026 -0.700 1.00 88.31 71 VAL A C 1
ATOM 586 O O . VAL A 1 71 ? -4.340 -1.029 -1.721 1.00 88.31 71 VAL A O 1
ATOM 589 N N . ILE A 1 72 ? -4.815 -1.887 0.297 1.00 89.88 72 ILE A N 1
ATOM 590 C CA . ILE A 1 72 ? -3.736 -2.888 0.279 1.00 89.88 72 ILE A CA 1
ATOM 591 C C . ILE A 1 72 ? -3.972 -3.931 -0.816 1.00 89.88 72 ILE A C 1
ATOM 593 O O . ILE A 1 72 ? -3.058 -4.250 -1.578 1.00 89.88 72 ILE A O 1
ATOM 597 N N . ARG A 1 73 ? -5.209 -4.424 -0.948 1.00 90.31 73 ARG A N 1
ATOM 598 C CA . ARG A 1 73 ? -5.581 -5.384 -1.997 1.00 90.31 73 ARG A CA 1
ATOM 599 C C . ARG A 1 73 ? -5.414 -4.786 -3.388 1.00 90.31 73 ARG A C 1
ATOM 601 O O . ARG A 1 73 ? -4.959 -5.479 -4.296 1.00 90.31 73 ARG A O 1
ATOM 608 N N . GLU A 1 74 ? -5.735 -3.506 -3.563 1.00 86.75 74 GLU A N 1
ATOM 609 C CA . GLU A 1 74 ? -5.502 -2.805 -4.823 1.00 86.75 74 GLU A CA 1
ATOM 610 C C . GLU A 1 74 ? -4.005 -2.687 -5.139 1.00 86.75 74 GLU A C 1
ATOM 612 O O . GLU A 1 74 ? -3.607 -2.989 -6.266 1.00 86.75 74 GLU A O 1
ATOM 617 N N . ALA A 1 75 ? -3.174 -2.324 -4.154 1.00 85.31 75 ALA A N 1
ATOM 618 C CA . ALA A 1 75 ? -1.723 -2.245 -4.316 1.00 85.31 75 ALA A CA 1
ATOM 619 C C . ALA A 1 75 ? -1.122 -3.592 -4.749 1.00 85.31 75 ALA A C 1
ATOM 621 O O . ALA A 1 75 ? -0.378 -3.658 -5.733 1.00 85.31 75 ALA A O 1
ATOM 622 N N . ARG A 1 76 ? -1.524 -4.676 -4.068 1.00 84.56 76 ARG A N 1
ATOM 623 C CA . ARG A 1 76 ? -1.106 -6.048 -4.380 1.00 84.56 76 ARG A CA 1
ATOM 624 C C . ARG A 1 76 ? -1.575 -6.486 -5.762 1.00 84.56 76 ARG A C 1
ATOM 626 O O . ARG A 1 76 ? -0.770 -6.976 -6.544 1.00 84.56 76 ARG A O 1
ATOM 633 N N . ARG A 1 77 ? -2.849 -6.264 -6.106 1.00 84.69 77 ARG A N 1
ATOM 634 C CA . ARG A 1 77 ? -3.399 -6.593 -7.436 1.00 84.69 77 ARG A CA 1
ATOM 635 C C . ARG A 1 77 ? -2.669 -5.848 -8.551 1.00 84.69 77 ARG A C 1
ATOM 637 O O . ARG A 1 77 ? -2.486 -6.384 -9.638 1.00 84.69 77 ARG A O 1
ATOM 644 N N . LYS A 1 78 ? -2.248 -4.609 -8.293 1.00 79.56 78 LYS A N 1
ATOM 645 C CA . LYS A 1 78 ? -1.429 -3.835 -9.227 1.00 79.56 78 LYS A CA 1
ATOM 646 C C . LYS A 1 78 ? 0.017 -4.351 -9.296 1.00 79.56 78 LYS A C 1
ATOM 648 O O . LYS A 1 78 ? 0.714 -3.967 -10.225 1.00 79.56 78 LYS A O 1
ATOM 653 N N . GLY A 1 79 ? 0.469 -5.227 -8.404 1.00 80.31 79 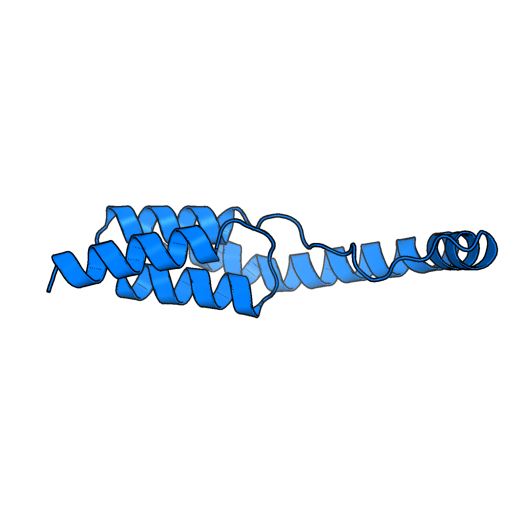GLY A N 1
ATOM 654 C CA . GLY A 1 79 ? 1.825 -5.784 -8.420 1.00 80.31 79 GLY A CA 1
ATOM 655 C C . GLY A 1 79 ? 2.881 -4.827 -7.869 1.00 80.31 79 GLY A C 1
ATOM 656 O O . GLY A 1 79 ? 4.063 -4.975 -8.173 1.00 80.31 79 GLY A O 1
ATOM 657 N N . TRP A 1 80 ? 2.470 -3.819 -7.092 1.00 82.44 80 TRP A N 1
ATOM 658 C CA . TRP A 1 80 ? 3.422 -2.992 -6.358 1.00 82.44 80 TRP A CA 1
ATOM 659 C C . TRP A 1 80 ? 4.160 -3.855 -5.338 1.00 82.44 80 TRP A C 1
ATOM 661 O O . TRP A 1 80 ? 3.554 -4.707 -4.692 1.00 82.44 80 TRP A O 1
ATOM 671 N N . ASN A 1 81 ? 5.457 -3.628 -5.165 1.00 79.12 81 ASN A N 1
ATOM 672 C CA . ASN A 1 81 ? 6.217 -4.301 -4.118 1.00 79.12 81 ASN A CA 1
ATOM 673 C C . ASN A 1 81 ? 5.896 -3.685 -2.746 1.00 79.12 81 ASN A C 1
ATOM 675 O O . ASN A 1 81 ? 5.459 -2.535 -2.673 1.00 79.12 81 ASN A O 1
ATOM 679 N N . GLY A 1 82 ? 6.086 -4.442 -1.667 1.00 81.31 82 GLY A N 1
ATOM 680 C CA . GLY A 1 82 ? 5.808 -3.991 -0.302 1.00 81.31 82 GLY A CA 1
ATOM 681 C C . GLY A 1 82 ? 5.407 -5.123 0.643 1.00 81.31 82 GLY A C 1
ATOM 682 O O . GLY A 1 82 ? 5.178 -6.257 0.231 1.00 81.31 82 GLY A O 1
ATOM 683 N N . ASP A 1 83 ? 5.292 -4.803 1.932 1.00 86.06 83 ASP A N 1
ATOM 684 C CA . ASP A 1 83 ? 4.893 -5.719 3.008 1.00 86.06 83 ASP A CA 1
ATOM 685 C C . ASP A 1 83 ? 3.364 -5.929 3.078 1.00 86.06 83 ASP A C 1
ATOM 687 O O . ASP A 1 83 ? 2.780 -5.965 4.163 1.00 86.06 83 ASP A O 1
ATOM 691 N N . TRP A 1 84 ? 2.698 -6.037 1.922 1.00 89.06 84 TRP A N 1
ATOM 692 C CA . TRP A 1 84 ? 1.234 -6.009 1.809 1.00 89.06 84 TRP A CA 1
ATOM 693 C C . TRP A 1 84 ? 0.546 -7.134 2.577 1.00 89.06 84 TRP A C 1
ATOM 695 O O . TRP A 1 84 ? -0.397 -6.852 3.310 1.00 89.06 84 TRP A O 1
ATOM 705 N N . ASP A 1 85 ? 1.046 -8.366 2.483 1.00 88.06 85 ASP A N 1
ATOM 706 C CA . ASP A 1 85 ? 0.428 -9.519 3.150 1.00 88.06 85 ASP A CA 1
ATOM 707 C C . ASP A 1 85 ? 0.516 -9.395 4.680 1.00 88.06 85 ASP A C 1
ATOM 709 O O . ASP A 1 85 ? -0.473 -9.576 5.388 1.00 88.06 85 ASP A O 1
ATOM 713 N N . LYS A 1 86 ? 1.668 -8.943 5.201 1.00 90.31 86 LYS A N 1
ATOM 714 C CA . LYS A 1 86 ? 1.843 -8.655 6.638 1.00 90.31 86 LYS A CA 1
ATOM 715 C C . LYS A 1 86 ? 0.906 -7.543 7.119 1.00 90.31 86 LYS A C 1
ATOM 717 O O . LYS A 1 86 ? 0.448 -7.556 8.263 1.00 90.31 86 LYS A O 1
ATOM 722 N N . ARG A 1 87 ? 0.645 -6.538 6.275 1.00 89.31 87 ARG A N 1
ATOM 723 C CA . ARG A 1 87 ? -0.298 -5.455 6.596 1.00 89.31 87 ARG A CA 1
ATOM 724 C C . ARG A 1 87 ? -1.745 -5.932 6.551 1.00 89.31 87 ARG A C 1
ATOM 726 O O . ARG A 1 87 ? -2.500 -5.551 7.440 1.00 89.31 87 ARG A O 1
ATOM 733 N N . GLU A 1 88 ? -2.116 -6.735 5.557 1.00 92.62 88 GLU A N 1
ATOM 734 C CA . GLU A 1 88 ? -3.456 -7.316 5.434 1.00 92.62 88 GLU A CA 1
ATOM 735 C C . GLU A 1 88 ? -3.796 -8.127 6.687 1.00 92.62 88 GLU A C 1
ATOM 737 O O . GLU A 1 88 ? -4.760 -7.790 7.372 1.00 92.62 88 GLU A O 1
ATOM 742 N N . GLU A 1 89 ? -2.928 -9.062 7.085 1.00 93.81 89 GLU A N 1
ATOM 743 C CA . GLU A 1 89 ? -3.128 -9.885 8.284 1.00 93.81 89 GLU A CA 1
ATOM 744 C C . GLU A 1 89 ? -3.299 -9.031 9.555 1.00 93.81 89 GLU A C 1
ATOM 746 O O . GLU A 1 89 ? -4.187 -9.266 10.381 1.00 93.81 89 GLU A O 1
ATOM 751 N N . ARG A 1 90 ? -2.469 -7.990 9.725 1.00 91.62 90 ARG A N 1
ATOM 752 C CA . ARG A 1 90 ? -2.573 -7.085 10.879 1.00 91.62 90 ARG A CA 1
ATOM 753 C C . ARG A 1 90 ? -3.914 -6.353 10.910 1.00 91.62 90 ARG A C 1
ATOM 755 O O . ARG A 1 90 ? -4.494 -6.197 11.987 1.00 91.62 90 ARG A O 1
ATOM 762 N N . ILE A 1 91 ? -4.382 -5.865 9.764 1.00 91.62 91 ILE A N 1
ATOM 763 C CA . ILE A 1 91 ? -5.624 -5.093 9.673 1.00 91.62 91 ILE A CA 1
ATOM 764 C C . ILE A 1 91 ? -6.840 -6.002 9.839 1.00 91.62 91 ILE A C 1
ATOM 766 O O . ILE A 1 91 ? -7.772 -5.617 10.542 1.00 91.62 91 ILE A O 1
ATOM 770 N N . GLU A 1 92 ? -6.812 -7.216 9.292 1.00 91.69 92 GLU A N 1
ATOM 771 C CA . GLU A 1 92 ? -7.859 -8.222 9.503 1.00 91.69 92 GLU A CA 1
ATOM 772 C C . GLU A 1 92 ? -8.003 -8.576 10.988 1.00 91.69 92 GLU A C 1
ATOM 774 O O . GLU A 1 92 ? -9.112 -8.536 11.524 1.00 91.69 92 GLU A O 1
ATOM 779 N N . LYS A 1 93 ? -6.887 -8.789 11.703 1.00 92.31 93 LYS A N 1
ATOM 780 C CA . LYS A 1 93 ? -6.902 -8.998 13.163 1.00 92.31 93 LYS A CA 1
ATOM 781 C C . LYS A 1 93 ? -7.513 -7.816 13.924 1.00 92.31 93 LYS A C 1
ATOM 783 O O . LYS A 1 93 ? -8.211 -8.020 14.915 1.00 92.31 93 LYS A O 1
ATOM 788 N N . ARG A 1 94 ? -7.253 -6.575 13.497 1.00 89.12 94 ARG A N 1
ATOM 789 C CA . ARG A 1 94 ? -7.825 -5.365 14.124 1.00 89.12 94 ARG A CA 1
ATOM 790 C C . ARG A 1 94 ? -9.316 -5.210 13.831 1.00 89.12 94 ARG A C 1
ATOM 792 O O . ARG A 1 94 ? -10.071 -4.863 14.736 1.00 89.12 94 ARG A O 1
ATOM 799 N N . LEU A 1 95 ? -9.737 -5.508 12.603 1.00 88.94 95 LEU A N 1
ATOM 800 C CA . LEU A 1 95 ? -11.142 -5.499 12.205 1.00 88.94 95 LEU A CA 1
ATOM 801 C C . LEU A 1 95 ? -11.947 -6.525 13.012 1.00 88.94 95 LEU A C 1
ATOM 803 O O . LEU A 1 95 ? -13.014 -6.188 13.512 1.00 88.94 95 LEU A O 1
ATOM 807 N N . ALA A 1 96 ? -11.409 -7.733 13.204 1.00 89.19 96 ALA A N 1
ATOM 808 C CA . ALA A 1 96 ? -12.051 -8.779 13.999 1.00 89.19 96 ALA A CA 1
ATOM 809 C C . ALA A 1 96 ? -12.242 -8.390 15.477 1.00 89.19 96 ALA A C 1
ATOM 811 O O . ALA A 1 96 ? -13.248 -8.754 16.064 1.00 89.19 96 ALA A O 1
ATOM 812 N N . LYS A 1 97 ? -11.312 -7.622 16.064 1.00 84.06 97 LYS A N 1
ATOM 813 C CA . LYS A 1 97 ? -11.413 -7.117 17.450 1.00 84.06 97 LYS A CA 1
ATOM 814 C C . LYS A 1 97 ? -12.350 -5.918 17.626 1.00 84.06 97 LYS A C 1
ATOM 816 O O . LYS A 1 97 ? -12.627 -5.537 18.756 1.00 84.06 97 LYS A O 1
ATOM 821 N N . THR A 1 98 ? -12.725 -5.261 16.530 1.00 76.50 98 THR A N 1
ATOM 822 C CA . THR A 1 98 ? -13.573 -4.055 16.545 1.00 76.50 98 THR A CA 1
ATOM 823 C C . THR A 1 98 ? -15.044 -4.391 16.262 1.00 76.50 98 THR A C 1
ATOM 825 O O . THR A 1 98 ? -15.900 -3.524 16.412 1.00 76.50 98 THR A O 1
ATOM 828 N N . LYS A 1 99 ? -15.325 -5.628 15.837 1.00 57.41 99 LYS A N 1
ATOM 829 C CA . LYS A 1 99 ? -16.671 -6.202 15.751 1.00 57.41 99 LYS A CA 1
ATOM 830 C C . LYS A 1 99 ? -17.133 -6.665 17.125 1.00 57.41 99 LYS A C 1
ATOM 832 O O . LYS A 1 99 ? -18.350 -6.539 17.365 1.00 57.41 99 LYS A O 1
#

Secondary structure (DSSP, 8-state):
-HHHHHHHHHHHHHHHHHHHHHHHHHHHHHHHHHHTT---GGG-PPPB-HHHHHHHHHHHHTT-HHHHHHHHHHHHHTT-BSSHHHHHHHHHHHHHHH-

pLDDT: mean 72.89, std 14.68, range [50.75, 93.81]

Radius of gyration: 17.46 Å; chains: 1; bounding box: 43×31×43 Å